Protein AF-A0A660NDX3-F1 (afdb_monomer_lite)

Foldseek 3Di:
DPFAQPVVDPPVVQCVQQVVVLVCCCVVPVLVLVVVCVVVVHDSVQKTQQDKDADPVDNQWIWAWIARNVVRWIWIWIGDRNDIDIDTDDSRVDTSCRRDVPPPDPPD

Structure (mmCIF, N/CA/C/O backbone):
data_AF-A0A660NDX3-F1
#
_entry.id   AF-A0A660NDX3-F1
#
loop_
_atom_site.group_PDB
_atom_site.id
_atom_site.type_symbol
_atom_site.label_atom_id
_atom_site.label_alt_id
_atom_site.label_comp_id
_atom_site.label_asym_id
_atom_site.label_entity_id
_atom_site.label_seq_id
_atom_site.pdbx_PDB_ins_code
_atom_site.Cartn_x
_atom_site.Cartn_y
_atom_site.Cartn_z
_atom_site.occupancy
_atom_site.B_iso_or_equiv
_atom_site.auth_seq_id
_atom_site.auth_comp_id
_atom_site.auth_asym_id
_atom_site.auth_atom_id
_atom_site.pdbx_PDB_model_num
ATOM 1 N N . MET A 1 1 ? 0.040 -23.916 6.989 1.00 58.38 1 MET A N 1
ATOM 2 C CA . MET A 1 1 ? -0.660 -23.129 8.027 1.00 58.38 1 MET A CA 1
ATOM 3 C C . MET A 1 1 ? -1.889 -22.503 7.394 1.00 58.38 1 MET A C 1
ATOM 5 O O . MET A 1 1 ? -1.832 -22.218 6.203 1.00 58.38 1 MET A O 1
ATOM 9 N N . GLN A 1 2 ? -2.987 -22.346 8.138 1.00 64.25 2 GLN A N 1
ATOM 10 C CA . GLN A 1 2 ? -4.105 -21.521 7.670 1.00 64.25 2 GLN A CA 1
ATOM 11 C C . GLN A 1 2 ? -3.673 -20.043 7.679 1.00 64.25 2 GLN A C 1
ATOM 13 O O . GLN A 1 2 ? -2.877 -19.677 8.547 1.00 64.25 2 GLN A O 1
ATOM 18 N N . PRO A 1 3 ? -4.123 -19.219 6.718 1.00 69.69 3 PRO A N 1
ATOM 19 C CA . PRO A 1 3 ? -3.826 -17.790 6.725 1.00 69.69 3 PRO A CA 1
ATOM 20 C C . PRO A 1 3 ? -4.420 -17.135 7.976 1.00 69.69 3 PRO A C 1
ATOM 22 O O . PRO A 1 3 ? -5.557 -17.431 8.339 1.00 69.69 3 PRO A O 1
ATOM 25 N N . VAL A 1 4 ? -3.656 -16.259 8.627 1.00 75.88 4 VAL A N 1
ATOM 26 C CA . VAL A 1 4 ? -4.151 -15.432 9.737 1.00 75.88 4 VAL A CA 1
ATOM 27 C C . VAL A 1 4 ? -4.948 -14.275 9.136 1.00 75.88 4 VAL A C 1
ATOM 29 O O . VAL A 1 4 ? -4.462 -13.628 8.202 1.00 75.88 4 VAL A O 1
ATOM 32 N N . ALA A 1 5 ? -6.169 -14.047 9.625 1.00 77.75 5 ALA A N 1
ATOM 33 C CA . ALA A 1 5 ? -6.980 -12.913 9.195 1.00 77.75 5 ALA A CA 1
ATOM 34 C C . ALA A 1 5 ? -6.309 -11.605 9.627 1.00 77.75 5 ALA A C 1
ATOM 36 O O . ALA A 1 5 ? -5.749 -11.527 10.720 1.00 77.75 5 ALA A O 1
ATOM 37 N N . LEU A 1 6 ? -6.368 -10.573 8.785 1.00 74.38 6 LEU A N 1
ATOM 38 C CA . LEU A 1 6 ? -5.660 -9.322 9.062 1.00 74.38 6 LEU A CA 1
ATOM 39 C C . LEU A 1 6 ? -6.159 -8.646 10.352 1.00 74.38 6 LEU A C 1
ATOM 41 O O . LEU A 1 6 ? -5.365 -8.127 11.128 1.00 74.38 6 LEU A O 1
ATOM 45 N N . ASN A 1 7 ? -7.466 -8.729 10.619 1.00 75.81 7 ASN A N 1
ATOM 46 C CA . ASN A 1 7 ? -8.094 -8.158 11.815 1.00 75.81 7 ASN A CA 1
ATOM 47 C C . ASN A 1 7 ? -7.689 -8.853 13.131 1.00 75.81 7 ASN A C 1
ATOM 49 O O . ASN A 1 7 ? -7.931 -8.297 14.201 1.00 75.81 7 ASN A O 1
ATOM 53 N N . ASP A 1 8 ? -7.093 -10.048 13.072 1.00 78.56 8 ASP A N 1
ATOM 54 C CA . ASP A 1 8 ? -6.630 -10.771 14.265 1.00 78.56 8 ASP A CA 1
ATOM 55 C C . ASP A 1 8 ? -5.220 -10.333 14.700 1.00 78.56 8 ASP A C 1
ATOM 57 O O . ASP A 1 8 ? -4.682 -10.830 15.694 1.00 78.56 8 ASP A O 1
ATOM 61 N N . ILE A 1 9 ? -4.599 -9.412 13.957 1.00 75.12 9 ILE A N 1
ATOM 62 C CA . ILE A 1 9 ? -3.229 -8.960 14.182 1.00 75.12 9 ILE A CA 1
ATOM 63 C C . ILE A 1 9 ? -3.250 -7.615 14.895 1.00 75.12 9 ILE A C 1
ATOM 65 O O . ILE A 1 9 ? -3.944 -6.700 14.455 1.00 75.12 9 ILE A O 1
ATOM 69 N N . PRO A 1 10 ? -2.480 -7.456 15.986 1.00 79.94 10 PRO A N 1
ATOM 70 C CA . PRO A 1 10 ? -2.339 -6.159 16.625 1.00 79.94 10 PRO A CA 1
ATOM 71 C C . PRO A 1 10 ? -1.783 -5.118 15.649 1.00 79.94 10 PRO A C 1
ATOM 73 O O . PRO A 1 10 ? -0.779 -5.381 14.984 1.00 79.94 10 PRO A O 1
ATOM 76 N N . ASP A 1 11 ? -2.377 -3.920 15.635 1.00 77.06 11 ASP A N 1
ATOM 77 C CA . ASP A 1 11 ? -1.953 -2.800 14.780 1.00 77.06 11 ASP A CA 1
ATOM 78 C C . ASP A 1 11 ? -0.429 -2.573 14.840 1.00 77.06 11 ASP A C 1
ATOM 80 O O . ASP A 1 11 ? 0.202 -2.374 13.812 1.00 77.06 11 ASP A O 1
ATOM 84 N N . GLU A 1 12 ? 0.193 -2.660 16.021 1.00 75.50 12 GLU A N 1
ATOM 85 C CA . GLU A 1 12 ? 1.644 -2.474 16.197 1.00 75.50 12 GLU A CA 1
ATOM 86 C C . GLU A 1 12 ? 2.481 -3.488 15.401 1.00 75.50 12 GLU A C 1
ATOM 88 O O . GLU A 1 12 ? 3.436 -3.106 14.728 1.00 75.50 12 GLU A O 1
ATOM 93 N N . VAL A 1 13 ? 2.089 -4.766 15.431 1.00 78.38 13 VAL A N 1
ATOM 94 C CA . VAL A 1 13 ? 2.783 -5.855 14.723 1.00 78.38 13 VAL A CA 1
ATOM 95 C C . VAL A 1 13 ? 2.605 -5.705 13.215 1.00 78.38 13 VAL A C 1
ATOM 97 O O . VAL A 1 13 ? 3.548 -5.896 12.447 1.00 78.38 13 VAL A O 1
ATOM 100 N N . PHE A 1 14 ? 1.399 -5.330 12.786 1.00 79.00 14 PHE A N 1
ATOM 101 C CA . PHE A 1 14 ? 1.114 -5.042 11.386 1.00 79.00 14 PHE A CA 1
ATOM 102 C C . PHE A 1 14 ? 1.964 -3.868 10.869 1.00 79.00 14 PHE A C 1
ATOM 104 O O . PHE A 1 14 ? 2.659 -3.983 9.858 1.00 79.00 14 PHE A O 1
ATOM 111 N N . LEU A 1 15 ? 1.969 -2.751 11.599 1.00 79.69 15 LEU A N 1
ATOM 112 C CA . LEU A 1 15 ? 2.710 -1.546 11.227 1.00 79.69 15 LEU A CA 1
ATOM 113 C C . LEU A 1 15 ? 4.224 -1.795 11.157 1.00 79.69 15 LEU A C 1
ATOM 115 O O . LEU A 1 15 ? 4.868 -1.361 10.199 1.00 79.69 15 LEU A O 1
ATOM 119 N N . GLU A 1 16 ? 4.793 -2.529 12.117 1.00 80.44 16 GLU A N 1
ATOM 120 C CA . GLU A 1 16 ? 6.211 -2.909 12.094 1.00 80.44 16 GLU A CA 1
ATOM 121 C C . GLU A 1 16 ? 6.548 -3.709 10.827 1.00 80.44 16 GLU A C 1
ATOM 123 O O . GLU A 1 16 ? 7.523 -3.406 10.137 1.00 80.44 16 GLU A O 1
ATOM 128 N N . GLY A 1 17 ? 5.692 -4.667 10.457 1.00 80.12 17 GLY A N 1
ATOM 129 C CA . GLY A 1 17 ? 5.918 -5.519 9.292 1.00 80.12 17 GLY A CA 1
ATOM 130 C C . GLY A 1 17 ? 5.933 -4.777 7.949 1.00 80.12 17 GLY A C 1
ATOM 131 O O . GLY A 1 17 ? 6.596 -5.235 7.021 1.00 80.12 17 GLY A O 1
ATOM 132 N N . ILE A 1 18 ? 5.235 -3.643 7.832 1.00 85.38 18 ILE A N 1
ATOM 133 C CA . ILE A 1 18 ? 5.125 -2.879 6.573 1.00 85.38 18 ILE A CA 1
ATOM 134 C C . ILE A 1 18 ? 6.032 -1.642 6.521 1.00 85.38 18 ILE A C 1
ATOM 136 O O . ILE A 1 18 ? 6.086 -0.958 5.497 1.00 85.38 18 ILE A O 1
ATOM 140 N N . THR A 1 19 ? 6.739 -1.335 7.614 1.00 86.81 19 THR A N 1
ATOM 141 C CA . THR A 1 19 ? 7.510 -0.088 7.763 1.00 86.81 19 THR A CA 1
ATOM 142 C C . THR A 1 19 ? 8.538 0.076 6.644 1.00 86.81 19 THR A C 1
ATOM 144 O O . THR A 1 19 ? 8.549 1.101 5.968 1.00 86.81 19 THR A O 1
ATOM 147 N N . GLN A 1 20 ? 9.346 -0.955 6.378 1.00 88.62 20 GLN A N 1
ATOM 148 C CA . GLN A 1 20 ? 10.396 -0.878 5.361 1.00 88.62 20 GLN A CA 1
ATOM 149 C C . GLN A 1 20 ? 9.828 -0.611 3.958 1.00 88.62 20 GLN A C 1
ATOM 151 O O . GLN A 1 20 ? 10.343 0.241 3.236 1.00 88.62 20 GLN A O 1
ATOM 156 N N . LEU A 1 21 ? 8.764 -1.318 3.566 1.00 89.19 21 LEU A N 1
ATOM 157 C CA . LEU A 1 21 ? 8.139 -1.123 2.256 1.00 89.19 21 LEU A CA 1
ATOM 158 C C . LEU A 1 21 ? 7.510 0.271 2.149 1.00 89.19 21 LEU A C 1
ATOM 160 O O . LEU A 1 21 ? 7.694 0.952 1.143 1.00 89.19 21 LEU A O 1
ATOM 164 N N . THR A 1 22 ? 6.833 0.718 3.207 1.00 90.44 22 THR A N 1
ATOM 165 C CA . THR A 1 22 ? 6.240 2.059 3.286 1.00 90.44 22 THR A CA 1
ATOM 166 C C . THR A 1 22 ? 7.287 3.165 3.133 1.00 90.44 22 THR A C 1
ATOM 168 O O . THR A 1 22 ? 7.011 4.178 2.497 1.00 90.44 22 THR A O 1
ATOM 171 N N . GLU A 1 23 ? 8.491 2.983 3.675 1.00 91.56 23 GLU A N 1
ATOM 172 C CA . GLU A 1 23 ? 9.581 3.955 3.548 1.00 91.56 23 GLU A CA 1
ATOM 173 C C . GLU A 1 23 ? 10.244 3.937 2.162 1.00 91.56 23 GLU A C 1
ATOM 175 O O . GLU A 1 23 ? 10.608 4.992 1.638 1.00 91.56 23 GLU A O 1
ATOM 180 N N . LEU A 1 24 ? 10.403 2.756 1.554 1.00 91.38 24 LEU A N 1
ATOM 181 C CA . LEU A 1 24 ? 11.109 2.597 0.278 1.00 91.38 24 LEU A CA 1
ATOM 182 C C . LEU A 1 24 ? 10.235 2.909 -0.940 1.00 91.38 24 LEU A C 1
ATOM 184 O O . LEU A 1 24 ? 10.726 3.475 -1.918 1.00 91.38 24 LEU A O 1
ATOM 188 N N . PHE A 1 25 ? 8.942 2.589 -0.892 1.00 91.62 25 PHE A N 1
ATOM 189 C CA . PHE A 1 25 ? 8.047 2.747 -2.038 1.00 91.62 25 PHE A CA 1
ATOM 190 C C . PHE A 1 25 ? 7.969 4.195 -2.563 1.00 91.62 25 PHE A C 1
ATOM 192 O O . PHE A 1 25 ? 8.130 4.384 -3.767 1.00 91.62 25 PHE A O 1
ATOM 199 N N . PRO A 1 26 ? 7.830 5.248 -1.730 1.00 93.12 26 PRO A N 1
ATOM 200 C CA . PRO A 1 26 ? 7.844 6.635 -2.207 1.00 93.12 26 PRO A CA 1
ATOM 201 C C . PRO A 1 26 ? 9.176 7.066 -2.833 1.00 93.12 26 PRO A C 1
ATOM 203 O O . PRO A 1 26 ? 9.207 8.029 -3.597 1.00 93.12 26 PRO A O 1
ATOM 206 N N . VAL A 1 27 ? 10.279 6.390 -2.493 1.00 92.94 27 VAL A N 1
ATOM 207 C CA . VAL A 1 27 ? 11.613 6.669 -3.044 1.00 92.94 27 VAL A CA 1
ATOM 208 C C . VAL A 1 27 ? 11.767 6.032 -4.422 1.00 92.94 27 VAL A C 1
ATOM 210 O O . VAL A 1 27 ? 12.286 6.675 -5.332 1.00 92.94 27 VAL A O 1
ATOM 213 N N . TRP A 1 28 ? 11.315 4.788 -4.583 1.00 89.56 28 TRP A N 1
ATOM 214 C CA . TRP A 1 28 ? 11.404 4.054 -5.849 1.00 89.56 28 TRP A CA 1
ATOM 215 C C . TRP A 1 28 ? 10.313 4.456 -6.847 1.00 89.56 28 TRP A C 1
ATOM 217 O O . TRP A 1 28 ? 10.584 4.566 -8.039 1.00 89.56 28 TRP A O 1
ATOM 227 N N . PHE A 1 29 ? 9.113 4.768 -6.355 1.00 90.62 29 PHE A N 1
ATOM 228 C CA . PHE A 1 29 ? 7.923 5.067 -7.154 1.00 90.62 29 PHE A CA 1
ATOM 229 C C . PHE A 1 29 ? 7.265 6.397 -6.731 1.00 90.62 29 PHE A C 1
ATOM 231 O O . PHE A 1 29 ? 6.086 6.435 -6.358 1.00 90.62 29 PHE A O 1
ATOM 238 N N . PRO A 1 30 ? 7.991 7.533 -6.784 1.00 92.94 30 PRO A N 1
ATOM 239 C CA . PRO A 1 30 ? 7.511 8.809 -6.246 1.00 92.94 30 PRO A CA 1
ATOM 240 C C . PRO A 1 30 ? 6.235 9.314 -6.930 1.00 92.94 30 PRO A C 1
ATOM 242 O O . PRO A 1 30 ? 5.357 9.884 -6.278 1.00 92.94 30 PRO A O 1
ATOM 245 N N . GLN A 1 31 ? 6.108 9.101 -8.242 1.00 91.69 31 GLN A N 1
ATOM 246 C CA . GLN A 1 31 ? 4.942 9.547 -9.003 1.00 91.69 31 GLN A CA 1
ATOM 247 C C . GLN A 1 31 ? 3.694 8.722 -8.664 1.00 91.69 31 GLN A C 1
ATOM 249 O O . GLN A 1 31 ? 2.614 9.279 -8.476 1.00 91.69 31 GLN A O 1
ATOM 254 N N . SER A 1 32 ? 3.847 7.409 -8.531 1.00 91.81 32 SER A N 1
ATOM 255 C CA . SER A 1 32 ? 2.778 6.469 -8.184 1.00 91.81 32 SER A CA 1
ATOM 256 C C . SER A 1 32 ? 2.279 6.724 -6.772 1.00 91.81 32 SER A C 1
ATOM 258 O O . SER A 1 32 ? 1.077 6.846 -6.539 1.00 91.81 32 SER A O 1
ATOM 260 N N . PHE A 1 33 ? 3.209 6.923 -5.837 1.00 94.25 33 PHE A N 1
ATOM 261 C CA . PHE A 1 33 ? 2.868 7.270 -4.466 1.00 94.25 33 PHE A CA 1
ATOM 262 C C . PHE A 1 33 ? 2.135 8.613 -4.371 1.00 94.25 33 PHE A C 1
ATOM 264 O O . PHE A 1 33 ? 1.160 8.738 -3.628 1.00 94.25 33 PHE A O 1
ATOM 271 N N . LYS A 1 34 ? 2.535 9.608 -5.173 1.00 94.81 34 LYS A N 1
ATOM 272 C CA . LYS A 1 34 ? 1.810 10.879 -5.272 1.00 94.81 34 LYS A CA 1
ATOM 273 C C . LYS A 1 34 ? 0.373 10.680 -5.766 1.00 94.81 34 LYS A C 1
ATOM 275 O O . LYS A 1 34 ? -0.547 11.190 -5.132 1.00 94.81 34 LYS A O 1
ATOM 280 N N . ILE A 1 35 ? 0.172 9.915 -6.844 1.00 93.81 35 ILE A N 1
ATOM 281 C CA . ILE A 1 35 ? -1.167 9.607 -7.380 1.00 93.81 35 ILE A CA 1
ATOM 282 C C . ILE A 1 35 ? -2.027 8.903 -6.324 1.00 93.81 35 ILE A C 1
ATOM 284 O O . ILE A 1 35 ? -3.206 9.226 -6.175 1.00 93.81 35 ILE A O 1
ATOM 288 N N . LEU A 1 36 ? -1.442 7.970 -5.572 1.00 93.62 36 LEU A N 1
ATOM 289 C CA . LEU A 1 36 ? -2.121 7.268 -4.487 1.00 93.62 36 LEU A CA 1
ATOM 290 C C . LEU A 1 36 ? -2.583 8.246 -3.396 1.00 93.62 36 LEU A C 1
ATOM 292 O O . LEU A 1 36 ? -3.764 8.263 -3.056 1.00 93.62 36 LEU A O 1
ATOM 296 N N . CYS A 1 37 ? -1.694 9.112 -2.901 1.00 95.69 37 CYS A N 1
ATOM 297 C CA . CYS A 1 37 ? -2.031 10.121 -1.889 1.00 95.69 37 CYS A CA 1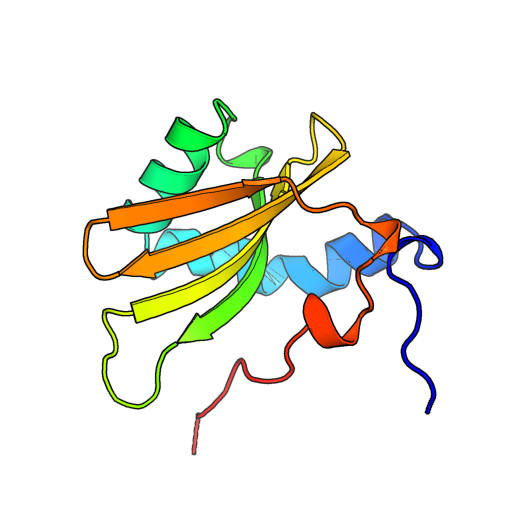
ATOM 298 C C . CYS A 1 37 ? -3.147 11.067 -2.363 1.00 95.69 37 CYS A C 1
ATOM 300 O O . CYS A 1 37 ? -4.106 11.322 -1.630 1.00 95.69 37 CYS A O 1
ATOM 302 N N . GLU A 1 38 ? -3.055 11.548 -3.608 1.00 95.31 38 GLU A N 1
ATOM 303 C CA . GLU A 1 38 ? -4.061 12.419 -4.224 1.00 95.31 38 GLU A CA 1
ATOM 304 C C . GLU A 1 38 ? -5.417 11.712 -4.356 1.00 95.31 38 GLU A C 1
ATOM 306 O O . GLU A 1 38 ? -6.447 12.273 -3.977 1.00 95.31 38 GLU A O 1
ATOM 311 N N . SER A 1 39 ? -5.420 10.459 -4.818 1.00 93.44 39 SER A N 1
ATOM 312 C CA . SER A 1 39 ? -6.639 9.657 -4.997 1.00 93.44 39 SER A CA 1
ATOM 313 C C . SER A 1 39 ? -7.329 9.351 -3.671 1.00 93.44 39 SER A C 1
ATOM 315 O O . SER A 1 39 ? -8.556 9.355 -3.583 1.00 93.44 39 SER A O 1
ATOM 317 N N . LEU A 1 40 ? -6.544 9.124 -2.617 1.00 93.69 40 LEU A N 1
ATOM 318 C CA . LEU A 1 40 ? -7.058 8.895 -1.271 1.00 93.69 40 LEU A CA 1
ATOM 319 C C . LEU A 1 40 ? -7.402 10.205 -0.546 1.00 93.69 40 LEU A C 1
ATOM 321 O O . LEU A 1 40 ? -8.054 10.169 0.502 1.00 93.69 40 LEU A O 1
ATOM 325 N N . ASN A 1 41 ? -7.019 11.370 -1.078 1.00 95.12 41 ASN A N 1
ATOM 326 C CA . ASN A 1 41 ? -7.103 12.655 -0.383 1.00 95.12 41 ASN A CA 1
ATOM 327 C C . ASN A 1 41 ? -6.514 12.548 1.042 1.00 95.12 41 ASN A C 1
ATOM 329 O O . ASN A 1 41 ? -7.195 12.807 2.049 1.00 95.12 41 ASN A O 1
ATOM 333 N N . ALA A 1 42 ? -5.284 12.042 1.112 1.00 93.56 42 ALA A N 1
ATOM 334 C CA . ALA A 1 42 ? -4.542 11.771 2.336 1.00 93.56 42 ALA A CA 1
ATOM 335 C C . ALA A 1 42 ? -3.128 12.357 2.244 1.00 93.56 42 ALA A C 1
ATOM 337 O O . ALA A 1 42 ? -2.547 12.436 1.161 1.00 93.56 42 ALA A O 1
ATOM 338 N N . ASP A 1 43 ? -2.583 12.759 3.390 1.00 94.50 43 ASP A N 1
ATOM 339 C CA . ASP A 1 43 ? -1.187 13.170 3.483 1.00 94.50 43 ASP A CA 1
ATOM 340 C C . ASP A 1 43 ? -0.275 11.944 3.350 1.00 94.50 43 ASP A C 1
ATOM 342 O O . ASP A 1 43 ? -0.635 10.839 3.759 1.00 94.50 43 ASP A O 1
ATOM 346 N N . SER A 1 44 ? 0.936 12.137 2.825 1.00 92.44 44 SER A N 1
ATOM 347 C CA . SER A 1 44 ? 1.893 11.043 2.607 1.00 92.44 44 SER A CA 1
ATOM 348 C C . SER A 1 44 ? 2.208 10.244 3.873 1.00 92.44 44 SER A C 1
ATOM 350 O O . SER A 1 44 ? 2.372 9.033 3.805 1.00 92.44 44 SER A O 1
ATOM 352 N N . GLY A 1 45 ? 2.252 10.900 5.036 1.00 92.75 45 GLY A N 1
ATOM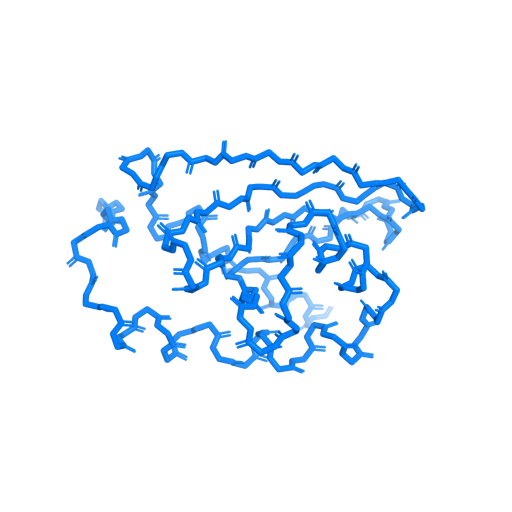 353 C CA . GLY A 1 45 ? 2.489 10.237 6.324 1.00 92.75 45 GLY A CA 1
ATOM 354 C C . GLY A 1 45 ? 1.330 9.362 6.816 1.00 92.75 45 GLY A C 1
ATOM 355 O O . GLY A 1 45 ? 1.504 8.617 7.782 1.00 92.75 45 GLY A O 1
ATOM 356 N N . ASP A 1 46 ? 0.159 9.450 6.179 1.00 94.12 46 ASP A N 1
ATOM 357 C CA . ASP A 1 46 ? -1.021 8.659 6.522 1.00 94.12 46 ASP A CA 1
ATOM 358 C C . ASP A 1 46 ? -1.254 7.464 5.584 1.00 94.12 46 ASP A C 1
ATOM 360 O O . ASP A 1 46 ? -2.102 6.622 5.891 1.00 94.12 46 ASP A O 1
ATOM 364 N N . VAL A 1 47 ? -0.512 7.366 4.476 1.00 94.62 47 VAL A N 1
ATOM 365 C CA . VAL A 1 47 ? -0.620 6.277 3.495 1.00 94.62 47 VAL A CA 1
ATOM 366 C C . VAL A 1 47 ? 0.530 5.299 3.695 1.00 94.62 47 VAL A C 1
ATOM 368 O O . VAL A 1 47 ? 1.686 5.626 3.439 1.00 94.62 47 VAL A O 1
ATOM 371 N N . LEU A 1 48 ? 0.209 4.087 4.140 1.00 92.31 48 LEU A N 1
ATOM 372 C CA . LEU A 1 48 ? 1.184 3.024 4.375 1.00 92.31 48 LEU A CA 1
ATOM 373 C C . LEU A 1 48 ? 1.087 1.981 3.265 1.00 92.31 48 LEU A C 1
ATOM 375 O O . LEU A 1 48 ? -0.015 1.553 2.921 1.00 92.31 48 LEU A O 1
ATOM 379 N N . ILE A 1 49 ? 2.220 1.564 2.708 1.00 92.50 49 ILE A N 1
ATOM 380 C CA . ILE A 1 49 ? 2.262 0.550 1.651 1.00 92.50 49 ILE A CA 1
ATOM 381 C C . ILE A 1 49 ? 2.429 -0.806 2.308 1.00 92.50 49 ILE A C 1
ATOM 383 O O . ILE A 1 49 ? 3.418 -1.060 2.991 1.00 92.50 49 ILE A O 1
ATOM 387 N N . THR A 1 50 ? 1.422 -1.648 2.122 1.00 87.56 50 THR A N 1
ATOM 388 C CA . THR A 1 50 ? 1.322 -2.939 2.803 1.00 87.56 50 THR A CA 1
ATOM 389 C C . THR A 1 50 ? 1.834 -4.055 1.910 1.00 87.56 50 THR A C 1
ATOM 391 O O . THR A 1 50 ? 2.606 -4.885 2.374 1.00 87.56 50 THR A O 1
ATOM 394 N N . ASP A 1 51 ? 1.520 -3.980 0.615 1.00 87.06 51 ASP A N 1
ATOM 395 C CA . ASP A 1 51 ? 1.997 -4.918 -0.391 1.00 87.06 51 ASP A CA 1
ATOM 396 C C . ASP A 1 51 ? 2.368 -4.199 -1.689 1.00 87.06 51 ASP A C 1
ATOM 398 O O . ASP A 1 51 ? 1.847 -3.112 -1.971 1.00 87.06 51 ASP A O 1
ATOM 402 N N . PHE A 1 52 ? 3.250 -4.827 -2.464 1.00 86.75 52 PHE A N 1
ATOM 403 C CA . PHE A 1 52 ? 3.685 -4.387 -3.786 1.00 86.75 52 PHE A CA 1
ATOM 404 C C . PHE A 1 52 ? 4.153 -5.590 -4.612 1.00 86.75 52 PHE A C 1
ATOM 406 O O . PHE A 1 52 ? 5.078 -6.305 -4.218 1.00 86.75 52 PHE A O 1
ATOM 413 N N . VAL A 1 53 ? 3.541 -5.778 -5.778 1.00 86.88 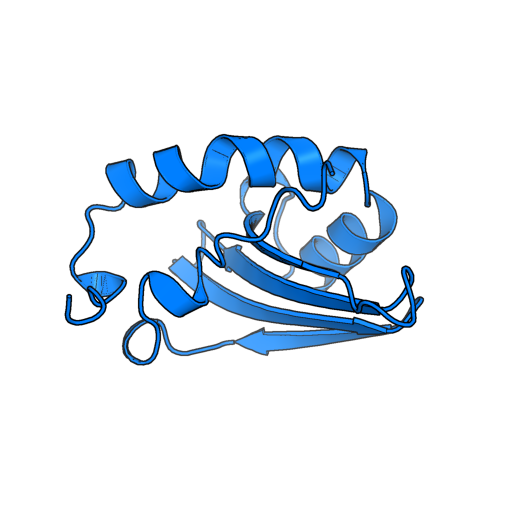53 VAL A N 1
ATOM 414 C CA . VAL A 1 53 ? 3.866 -6.832 -6.736 1.00 86.88 53 VAL A CA 1
ATOM 415 C C . VAL A 1 53 ? 3.984 -6.217 -8.125 1.00 86.88 53 VAL A C 1
ATOM 417 O O . VAL A 1 53 ? 3.018 -5.678 -8.655 1.00 86.88 53 VAL A O 1
ATOM 420 N N . GLU A 1 54 ? 5.171 -6.325 -8.709 1.00 86.81 54 GLU A N 1
ATOM 421 C CA . GLU A 1 54 ? 5.456 -5.946 -10.095 1.00 86.81 54 GLU A CA 1
ATOM 422 C C . GLU A 1 54 ? 5.083 -7.085 -11.056 1.00 86.81 54 GLU A C 1
ATOM 424 O O . GLU A 1 54 ? 5.304 -8.266 -10.745 1.00 86.81 54 GLU A O 1
ATOM 429 N N . ASP A 1 55 ? 4.503 -6.752 -12.212 1.00 86.88 55 ASP A N 1
ATOM 430 C CA . ASP A 1 55 ? 4.223 -7.731 -13.261 1.00 86.88 55 ASP A CA 1
ATOM 431 C C . ASP A 1 55 ? 5.533 -8.223 -13.891 1.00 86.88 55 ASP A C 1
ATOM 433 O O . ASP A 1 55 ? 6.419 -7.455 -14.248 1.00 86.88 55 ASP A O 1
ATOM 437 N N . GLN A 1 56 ? 5.660 -9.539 -14.067 1.00 84.06 56 GLN A N 1
ATOM 438 C CA . GLN A 1 56 ? 6.895 -10.147 -14.579 1.00 84.06 56 GLN A CA 1
ATOM 439 C C . GLN A 1 56 ? 7.160 -9.868 -16.065 1.00 84.06 56 GLN A C 1
ATOM 441 O O . GLN A 1 56 ? 8.250 -10.163 -16.557 1.00 84.06 56 GLN A O 1
ATOM 446 N N . ASN A 1 57 ? 6.155 -9.393 -16.797 1.00 86.81 57 ASN A N 1
ATOM 447 C CA . ASN A 1 57 ? 6.232 -9.127 -18.228 1.00 86.81 57 ASN A CA 1
ATOM 448 C C . ASN A 1 57 ? 6.296 -7.626 -18.536 1.00 86.81 57 ASN A C 1
ATOM 450 O O . ASN A 1 57 ? 6.633 -7.282 -19.670 1.00 86.81 57 ASN A O 1
ATOM 454 N N . ASP A 1 58 ? 5.967 -6.764 -17.569 1.00 84.50 58 ASP A N 1
ATOM 455 C CA . ASP A 1 58 ? 5.946 -5.310 -17.724 1.00 84.50 58 ASP A CA 1
ATOM 456 C C . ASP A 1 58 ? 6.222 -4.600 -16.386 1.00 84.50 58 ASP A C 1
ATOM 458 O O . ASP A 1 58 ? 5.353 -4.508 -15.520 1.00 84.50 58 ASP A O 1
ATOM 462 N N . GLU A 1 59 ? 7.435 -4.060 -16.239 1.00 82.31 59 GLU A N 1
ATOM 463 C CA . GLU A 1 59 ? 7.893 -3.353 -15.031 1.00 82.31 59 GLU A CA 1
ATOM 464 C C . GLU A 1 59 ? 7.106 -2.047 -14.770 1.00 82.31 59 GLU A C 1
ATOM 466 O O . GLU A 1 59 ? 7.185 -1.468 -13.685 1.00 82.31 59 GLU A O 1
ATOM 471 N N . GLU A 1 60 ? 6.320 -1.563 -15.743 1.00 85.81 60 GLU A N 1
ATOM 472 C CA . GLU A 1 60 ? 5.432 -0.407 -15.571 1.00 85.81 60 GLU A CA 1
ATOM 473 C C . GLU A 1 60 ? 4.034 -0.784 -15.042 1.00 85.81 60 GLU A C 1
ATOM 475 O O . GLU A 1 60 ? 3.198 0.104 -14.825 1.00 85.81 60 GLU A O 1
ATOM 480 N N . ILE A 1 61 ? 3.775 -2.074 -14.794 1.00 87.62 61 ILE A N 1
ATOM 481 C CA . ILE A 1 61 ? 2.527 -2.581 -14.218 1.00 87.62 61 ILE A CA 1
ATOM 482 C C . ILE A 1 61 ? 2.800 -3.176 -12.837 1.00 87.62 61 ILE A C 1
ATOM 484 O O . ILE A 1 61 ? 3.612 -4.083 -12.675 1.00 87.62 61 ILE A O 1
ATOM 488 N N . TYR A 1 62 ? 2.096 -2.682 -11.821 1.00 89.19 62 TYR A N 1
ATOM 489 C CA . TYR A 1 62 ? 2.216 -3.198 -10.458 1.00 89.19 62 TYR A CA 1
ATOM 490 C C . TYR A 1 62 ? 0.934 -3.012 -9.663 1.00 89.19 62 TYR A C 1
ATOM 492 O O . TYR A 1 62 ? 0.204 -2.028 -9.806 1.00 89.19 62 TYR A O 1
ATOM 500 N N . GLU A 1 63 ? 0.681 -3.959 -8.773 1.00 91.44 63 GLU A N 1
ATOM 501 C CA . GLU A 1 63 ? -0.481 -3.976 -7.897 1.00 91.44 63 GLU A CA 1
ATOM 502 C C . GLU A 1 63 ? -0.085 -4.198 -6.444 1.00 91.44 63 GLU A C 1
ATOM 504 O O . GLU A 1 63 ? 1.033 -4.598 -6.120 1.00 91.44 63 GLU A O 1
ATOM 509 N N . GLY A 1 64 ? -1.008 -3.904 -5.543 1.00 90.88 64 GLY A N 1
ATOM 510 C CA . GLY A 1 64 ? -0.789 -4.124 -4.129 1.00 90.88 64 GLY A CA 1
ATOM 511 C C . GLY A 1 64 ? -1.854 -3.461 -3.285 1.00 90.88 64 GLY A C 1
ATOM 512 O O . GLY A 1 64 ? -2.948 -3.125 -3.748 1.00 90.88 64 GLY A O 1
ATOM 513 N N . PHE A 1 65 ? -1.509 -3.260 -2.020 1.00 91.88 65 PHE A N 1
ATOM 514 C CA . PHE A 1 65 ? -2.430 -2.741 -1.025 1.00 91.88 65 PHE A CA 1
ATOM 515 C C . PHE A 1 65 ? -1.823 -1.570 -0.265 1.00 91.88 65 PHE A C 1
ATOM 517 O O . PHE A 1 65 ? -0.656 -1.601 0.141 1.00 91.88 65 PHE A O 1
ATOM 524 N N . ALA A 1 66 ? -2.642 -0.552 -0.026 1.00 92.94 66 ALA A N 1
ATOM 525 C CA . ALA A 1 66 ? -2.295 0.611 0.770 1.00 92.94 66 ALA A CA 1
ATOM 526 C C . ALA A 1 66 ? -3.300 0.818 1.903 1.00 92.94 66 ALA A C 1
ATOM 528 O O . ALA A 1 66 ? -4.514 0.723 1.713 1.00 92.94 66 ALA A O 1
ATOM 529 N N . TYR A 1 67 ? -2.785 1.156 3.078 1.00 90.81 67 TYR A N 1
ATOM 530 C CA . TYR A 1 67 ? -3.573 1.426 4.267 1.00 90.81 67 TYR A CA 1
ATOM 531 C C . TYR A 1 67 ? -3.585 2.926 4.574 1.00 90.81 67 TYR A C 1
ATOM 533 O O . TYR A 1 67 ? -2.544 3.531 4.823 1.00 90.81 67 TYR A O 1
ATOM 541 N N . ASP A 1 68 ? -4.777 3.525 4.578 1.00 91.44 68 ASP A N 1
ATOM 542 C CA . ASP A 1 68 ? -5.018 4.882 5.080 1.00 91.44 68 ASP A CA 1
ATOM 543 C C . ASP A 1 68 ? -5.185 4.796 6.598 1.00 91.44 68 ASP A C 1
ATOM 545 O O . ASP A 1 68 ? -6.256 4.440 7.105 1.00 91.44 68 ASP A O 1
ATOM 549 N N . ARG A 1 69 ? -4.128 5.134 7.340 1.00 86.88 69 ARG A N 1
ATOM 550 C CA . ARG A 1 69 ? -4.123 5.022 8.805 1.00 86.88 69 ARG A CA 1
ATOM 551 C C . ARG A 1 69 ? -5.093 5.994 9.475 1.00 86.88 69 ARG A C 1
ATOM 553 O O . ARG A 1 69 ? -5.598 5.712 10.561 1.00 86.88 69 ARG A O 1
ATOM 560 N N . ARG A 1 70 ? -5.363 7.139 8.838 1.00 89.75 70 ARG A N 1
ATOM 561 C CA . ARG A 1 70 ? -6.257 8.176 9.367 1.00 89.75 70 ARG A CA 1
ATOM 562 C C . ARG A 1 70 ? -7.698 7.687 9.348 1.00 89.75 70 ARG A C 1
ATOM 564 O O . ARG A 1 70 ? -8.431 7.903 10.309 1.00 89.75 70 ARG A O 1
ATOM 571 N N . ARG A 1 71 ? -8.109 7.037 8.256 1.00 89.00 71 ARG A N 1
ATOM 572 C CA . ARG A 1 71 ? -9.468 6.489 8.104 1.00 89.00 71 ARG A CA 1
ATOM 573 C C . ARG A 1 71 ? -9.598 5.034 8.543 1.00 89.00 71 ARG A C 1
ATOM 575 O O . ARG A 1 71 ? -10.724 4.559 8.649 1.00 89.00 71 ARG A O 1
ATOM 582 N N . LYS A 1 72 ? -8.476 4.359 8.801 1.00 85.75 72 LYS A N 1
ATOM 583 C CA . LYS A 1 72 ? -8.389 2.921 9.079 1.00 85.75 72 LYS A CA 1
ATOM 584 C C . LYS A 1 72 ? -9.028 2.081 7.973 1.00 85.75 72 LYS A C 1
ATOM 586 O O . LYS A 1 72 ? -9.870 1.226 8.232 1.00 85.75 72 LYS A O 1
ATOM 591 N N . LYS A 1 73 ? -8.667 2.385 6.725 1.00 89.62 73 LYS A N 1
ATOM 592 C CA . LYS A 1 73 ? -9.215 1.739 5.524 1.00 89.62 73 LYS A CA 1
ATOM 593 C C . LYS A 1 73 ? -8.107 1.163 4.665 1.00 89.62 73 LYS A C 1
ATOM 595 O O . LYS A 1 73 ? -7.051 1.777 4.535 1.00 89.62 73 LYS A O 1
ATOM 600 N N . MET A 1 74 ? -8.385 0.016 4.060 1.00 90.75 74 MET A N 1
ATOM 601 C CA . MET A 1 74 ? -7.497 -0.627 3.104 1.00 90.75 74 MET A CA 1
ATOM 602 C C . MET A 1 74 ? -7.974 -0.357 1.681 1.00 90.75 74 MET A C 1
ATOM 604 O O . MET A 1 74 ? -9.176 -0.327 1.415 1.00 90.75 74 MET A O 1
ATOM 608 N N . TYR A 1 75 ? -7.026 -0.184 0.769 1.00 93.69 75 TYR A N 1
ATOM 609 C CA . TYR A 1 75 ? -7.282 0.023 -0.646 1.00 93.69 75 TYR A CA 1
ATOM 610 C C . TYR A 1 75 ? -6.407 -0.910 -1.463 1.00 93.69 75 TYR A C 1
ATOM 612 O O . TYR A 1 75 ? -5.199 -0.965 -1.240 1.00 93.69 75 TYR A O 1
ATOM 620 N N . ALA A 1 76 ? -7.008 -1.605 -2.422 1.00 93.62 76 ALA A N 1
ATOM 621 C CA . ALA A 1 76 ? -6.256 -2.243 -3.488 1.00 93.62 76 ALA A CA 1
ATOM 622 C C . ALA A 1 76 ? -5.927 -1.185 -4.542 1.00 93.62 76 ALA A C 1
ATOM 624 O O . ALA A 1 76 ? -6.787 -0.367 -4.900 1.00 93.62 76 ALA A O 1
ATOM 625 N N . TYR A 1 77 ? -4.695 -1.205 -5.035 1.00 93.50 77 TYR A N 1
ATOM 626 C CA . TYR A 1 77 ? -4.271 -0.384 -6.155 1.00 93.50 77 TYR A CA 1
ATOM 627 C C . TYR A 1 77 ? -3.733 -1.264 -7.281 1.00 93.50 77 TYR A C 1
ATOM 629 O O . TYR A 1 77 ? -3.083 -2.276 -7.039 1.00 93.50 77 TYR A O 1
ATOM 637 N N . LEU A 1 78 ? -3.985 -0.833 -8.511 1.00 94.06 78 LEU A N 1
ATOM 638 C CA . LEU A 1 78 ? -3.321 -1.302 -9.718 1.00 94.06 78 LEU A CA 1
ATOM 639 C C . LEU A 1 78 ? -2.823 -0.071 -10.462 1.00 94.06 78 LEU A C 1
ATOM 641 O O . LEU A 1 78 ? -3.619 0.795 -10.844 1.00 94.06 78 LEU A O 1
ATOM 645 N N . PHE A 1 79 ? -1.518 -0.002 -10.662 1.00 92.00 79 PHE A N 1
ATOM 646 C CA . PHE A 1 79 ? -0.897 0.919 -11.588 1.00 92.00 79 PHE A CA 1
ATOM 647 C C . PHE A 1 79 ? -0.644 0.189 -12.898 1.00 92.00 79 PHE A C 1
ATOM 649 O O . PHE A 1 79 ? -0.039 -0.875 -12.929 1.00 92.00 79 PHE A O 1
ATOM 656 N N . ASP A 1 80 ? -1.145 0.783 -13.969 1.00 90.62 80 ASP A N 1
ATOM 657 C CA . ASP A 1 80 ? -0.883 0.391 -15.344 1.00 90.62 80 ASP A CA 1
ATOM 658 C C . ASP A 1 80 ? -0.300 1.629 -16.026 1.00 90.62 80 ASP A C 1
ATOM 660 O O . ASP A 1 80 ? -1.025 2.570 -16.392 1.00 90.62 80 ASP A O 1
ATOM 664 N N . HIS A 1 81 ? 1.031 1.679 -16.079 1.00 86.38 81 HIS A N 1
ATOM 665 C CA . HIS A 1 81 ? 1.788 2.845 -16.512 1.00 86.38 81 HIS A CA 1
ATOM 666 C C . HIS A 1 81 ? 1.402 4.095 -15.685 1.00 86.38 81 HIS A C 1
ATOM 668 O O . HIS A 1 81 ? 1.565 4.153 -14.467 1.00 86.38 81 HIS A O 1
ATOM 674 N N . ASN A 1 82 ? 0.832 5.119 -16.332 1.00 77.94 82 ASN A N 1
ATOM 675 C CA . ASN A 1 82 ? 0.401 6.372 -15.698 1.00 77.94 82 ASN A CA 1
ATOM 676 C C . ASN A 1 82 ? -1.064 6.363 -15.226 1.00 77.94 82 ASN A C 1
ATOM 678 O O . ASN A 1 82 ? -1.618 7.420 -14.906 1.00 77.94 82 ASN A O 1
ATOM 682 N N . ARG A 1 83 ? -1.734 5.208 -15.239 1.00 87.31 83 ARG A N 1
ATOM 683 C CA . ARG A 1 83 ? -3.129 5.074 -14.809 1.00 87.31 83 ARG A CA 1
ATOM 684 C C . ARG A 1 83 ? -3.183 4.294 -13.510 1.00 87.31 83 ARG A C 1
ATOM 686 O O . ARG A 1 83 ? -2.599 3.226 -13.409 1.00 87.31 83 ARG A O 1
ATOM 693 N N . ALA A 1 84 ? -3.929 4.818 -12.546 1.00 91.19 84 ALA A N 1
ATOM 694 C CA . ALA A 1 84 ? -4.172 4.148 -11.280 1.00 91.19 84 ALA A CA 1
ATOM 695 C C . ALA A 1 84 ? -5.643 3.751 -11.174 1.00 91.19 84 ALA A C 1
ATOM 697 O O . ALA A 1 84 ? -6.539 4.568 -11.398 1.00 91.19 84 ALA A O 1
ATOM 698 N N . GLN A 1 85 ? -5.884 2.501 -10.803 1.00 95.00 85 GLN A N 1
ATOM 699 C CA . GLN A 1 85 ? -7.177 2.022 -10.343 1.00 95.00 85 GLN A CA 1
ATOM 700 C C . GLN A 1 85 ? -7.053 1.765 -8.850 1.00 95.00 85 GLN A C 1
ATOM 702 O O . GLN A 1 85 ? -6.250 0.938 -8.436 1.00 95.00 85 GLN A O 1
ATOM 707 N N . ILE A 1 86 ? -7.817 2.496 -8.043 1.00 94.94 86 ILE A N 1
ATOM 708 C CA . ILE A 1 86 ? -7.748 2.418 -6.582 1.00 94.94 86 ILE A CA 1
ATOM 709 C C . ILE A 1 86 ? -9.164 2.232 -6.062 1.00 94.94 86 ILE A C 1
ATOM 711 O O . ILE A 1 86 ? -10.063 2.999 -6.413 1.00 94.94 86 ILE A O 1
ATOM 715 N N . HIS A 1 87 ? -9.372 1.213 -5.236 1.00 94.62 87 HIS A N 1
ATOM 716 C CA . HIS A 1 87 ? -10.675 0.938 -4.646 1.00 94.62 87 HIS A CA 1
ATOM 717 C C . HIS A 1 87 ? -10.540 0.436 -3.214 1.00 94.62 87 HIS A C 1
ATOM 719 O O . HIS A 1 87 ? -9.595 -0.268 -2.866 1.00 94.62 87 HIS A O 1
ATOM 725 N N . GLU A 1 88 ? -11.491 0.835 -2.374 1.00 94.25 88 GLU A N 1
ATOM 726 C CA . GLU A 1 88 ? -11.567 0.387 -0.986 1.00 94.25 88 GLU A CA 1
ATOM 727 C C . GLU A 1 88 ? -11.873 -1.111 -0.939 1.00 94.25 88 GLU A C 1
ATOM 729 O O . GLU A 1 88 ? -12.748 -1.599 -1.659 1.00 94.25 88 GLU A O 1
ATOM 734 N N . VAL A 1 89 ? -11.168 -1.826 -0.068 1.00 90.31 89 VAL A N 1
ATOM 735 C CA . VAL A 1 89 ? -11.378 -3.250 0.193 1.00 90.31 89 VAL A CA 1
ATOM 736 C C . VAL A 1 89 ? -11.678 -3.463 1.670 1.00 90.31 89 VAL A C 1
ATOM 738 O O . VAL A 1 89 ? -11.121 -2.802 2.549 1.00 90.31 89 VAL A O 1
ATOM 741 N N . ALA A 1 90 ? -12.591 -4.387 1.949 1.00 85.75 90 ALA A N 1
ATOM 742 C CA . ALA A 1 90 ? -12.978 -4.707 3.312 1.00 85.75 90 ALA A CA 1
ATOM 743 C C . ALA A 1 90 ? -11.876 -5.555 3.974 1.00 85.75 90 ALA A C 1
ATOM 745 O O . ALA A 1 90 ? -11.508 -6.617 3.469 1.00 85.75 90 ALA A O 1
ATOM 746 N N . THR A 1 91 ? -11.311 -5.081 5.088 1.00 76.19 91 THR A N 1
ATOM 747 C CA . THR A 1 91 ? -10.163 -5.732 5.752 1.00 76.19 91 THR A CA 1
ATOM 748 C C . THR A 1 91 ? -10.491 -7.111 6.319 1.00 76.19 91 THR A C 1
ATOM 750 O O . THR A 1 91 ? -9.602 -7.939 6.472 1.00 76.19 91 THR A O 1
ATOM 753 N N . ASP A 1 92 ? -11.765 -7.382 6.593 1.00 77.44 92 ASP A N 1
ATOM 754 C CA . ASP A 1 92 ? -12.288 -8.688 7.006 1.00 77.44 92 ASP A CA 1
ATOM 755 C C . ASP A 1 92 ? -12.244 -9.749 5.898 1.00 77.44 92 ASP A C 1
ATOM 757 O O . ASP A 1 92 ? -12.300 -10.942 6.194 1.00 77.44 92 ASP A O 1
ATOM 761 N N . SER A 1 93 ? -12.103 -9.332 4.638 1.00 75.81 93 SER A N 1
ATOM 762 C CA . SER A 1 93 ? -11.890 -10.234 3.505 1.00 75.81 93 SER A CA 1
ATOM 763 C C . SER A 1 93 ? -10.413 -10.530 3.222 1.00 75.81 93 SER A C 1
ATOM 765 O O . SER A 1 93 ? -10.124 -11.375 2.377 1.00 75.81 93 SER A O 1
ATOM 767 N N . LEU A 1 94 ? -9.490 -9.870 3.936 1.00 77.25 94 LEU A N 1
ATOM 768 C CA . LEU A 1 94 ? -8.048 -9.984 3.730 1.00 77.25 94 LEU A CA 1
ATOM 769 C C . LEU A 1 94 ? -7.369 -10.851 4.792 1.00 77.25 94 LEU A C 1
ATOM 771 O O . LEU A 1 94 ? -7.685 -10.830 5.986 1.00 77.25 94 LEU A O 1
ATOM 775 N N . THR A 1 95 ? -6.356 -11.579 4.346 1.00 74.75 95 THR A N 1
ATOM 776 C CA . THR A 1 95 ? -5.449 -12.347 5.193 1.00 74.75 95 THR A CA 1
ATOM 777 C C . THR A 1 95 ? -4.032 -11.802 5.076 1.00 74.75 95 THR A C 1
ATOM 779 O O . THR A 1 95 ? -3.695 -11.103 4.123 1.00 74.75 95 THR A O 1
ATOM 782 N N . MET A 1 96 ? -3.152 -12.189 6.001 1.00 69.81 96 MET A N 1
ATOM 783 C CA . MET A 1 96 ? -1.722 -11.859 5.912 1.00 69.81 96 MET A CA 1
ATOM 784 C C . MET A 1 96 ? -1.090 -12.236 4.579 1.00 6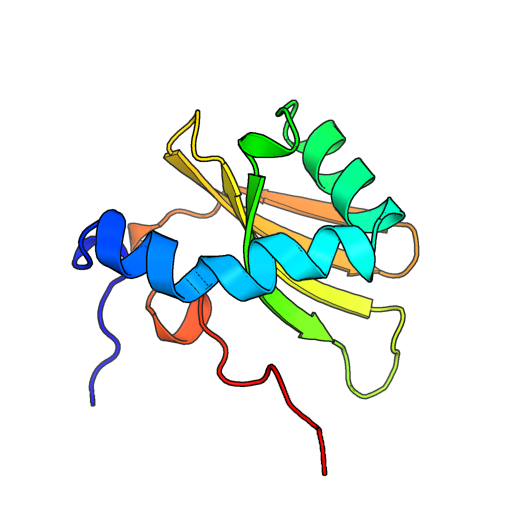9.81 96 MET A C 1
ATOM 786 O O . MET A 1 96 ? -0.146 -11.596 4.143 1.00 69.81 96 MET A O 1
ATOM 790 N N . ARG A 1 97 ? -1.587 -13.291 3.932 1.00 69.75 97 ARG A N 1
ATOM 791 C CA . ARG A 1 97 ? -1.060 -13.713 2.638 1.00 69.75 97 ARG A CA 1
ATOM 792 C C . ARG A 1 97 ? -1.355 -12.695 1.536 1.00 69.75 97 ARG A C 1
ATOM 794 O O . ARG A 1 97 ? -0.586 -12.633 0.587 1.00 69.75 97 ARG A O 1
ATOM 801 N N . ASP A 1 98 ? -2.450 -11.955 1.667 1.00 69.00 98 ASP A N 1
ATOM 802 C CA . ASP A 1 98 ? -2.921 -11.010 0.659 1.00 69.00 98 ASP A CA 1
ATOM 803 C C . ASP A 1 98 ? -2.236 -9.648 0.811 1.00 69.00 98 ASP A C 1
ATOM 805 O O . ASP A 1 98 ? -1.990 -8.985 -0.183 1.00 69.00 98 ASP A O 1
ATOM 809 N N . THR A 1 99 ? -1.900 -9.238 2.041 1.00 64.12 99 THR A N 1
ATOM 810 C CA . THR A 1 99 ? -1.257 -7.937 2.311 1.00 64.12 99 THR A CA 1
ATOM 811 C C . THR A 1 99 ? 0.235 -8.026 2.606 1.00 64.12 99 THR A C 1
ATOM 813 O O . THR A 1 99 ? 0.866 -6.998 2.773 1.00 64.12 99 THR A O 1
ATOM 816 N N . TYR A 1 100 ? 0.793 -9.227 2.738 1.00 62.16 100 TYR A N 1
ATOM 817 C CA . TYR A 1 100 ? 2.231 -9.474 2.791 1.00 62.16 100 TYR A CA 1
ATOM 818 C C . TYR A 1 100 ? 2.551 -10.518 1.737 1.00 62.16 100 TYR A C 1
ATOM 820 O O . TYR A 1 100 ? 2.912 -11.659 2.069 1.00 62.16 100 TYR A O 1
ATOM 828 N N . SER A 1 101 ? 2.408 -10.168 0.456 1.00 51.22 101 SER A N 1
ATOM 829 C CA . SER A 1 101 ? 2.998 -11.019 -0.562 1.00 51.22 101 SER A CA 1
ATOM 830 C C . SER A 1 101 ? 4.494 -11.052 -0.278 1.00 51.22 101 SER A C 1
ATOM 832 O O . SER A 1 101 ? 5.230 -10.088 -0.466 1.00 51.22 101 SER A O 1
ATOM 834 N N . VAL A 1 102 ? 4.956 -12.194 0.228 1.00 41.12 102 VAL A N 1
ATOM 835 C CA . VAL A 1 102 ? 6.365 -12.567 0.335 1.00 41.12 102 VAL A CA 1
ATOM 836 C C . VAL A 1 102 ? 6.906 -12.675 -1.092 1.00 41.12 102 VAL A C 1
ATOM 838 O O . VAL A 1 102 ? 7.077 -13.773 -1.611 1.00 41.12 102 VAL A O 1
ATOM 841 N N . ARG A 1 103 ? 7.063 -11.537 -1.773 1.00 42.31 103 ARG A N 1
ATOM 842 C CA . ARG A 1 103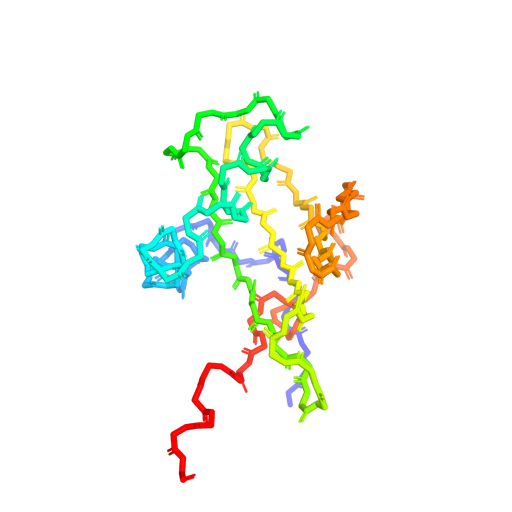 ? 7.697 -11.366 -3.083 1.00 42.31 103 ARG A CA 1
ATOM 843 C C . ARG A 1 103 ? 8.303 -9.972 -3.254 1.00 42.31 103 ARG A C 1
ATOM 845 O O . ARG A 1 103 ? 8.542 -9.551 -4.375 1.00 42.31 103 ARG A O 1
ATOM 852 N N . VAL A 1 104 ? 8.671 -9.291 -2.171 1.00 35.19 104 VAL A N 1
ATOM 853 C CA . VAL A 1 104 ? 9.825 -8.391 -2.272 1.00 35.19 104 VAL A CA 1
ATOM 854 C C . VAL A 1 104 ? 11.052 -9.303 -2.276 1.00 35.19 104 VAL A C 1
ATOM 856 O O . VAL A 1 104 ? 11.237 -10.061 -1.326 1.00 35.19 104 VAL A O 1
ATOM 859 N N . LEU A 1 105 ? 11.848 -9.232 -3.352 1.00 30.62 105 LEU A N 1
ATOM 860 C CA . LEU A 1 105 ? 13.062 -10.006 -3.680 1.00 30.62 105 LEU A CA 1
ATOM 861 C C . LEU A 1 105 ? 12.869 -11.160 -4.690 1.00 30.62 105 LEU A C 1
ATOM 863 O O . LEU A 1 105 ? 13.129 -12.320 -4.383 1.00 30.62 105 LEU A O 1
ATOM 867 N N . HIS A 1 106 ? 12.618 -10.830 -5.962 1.00 28.83 106 HIS A N 1
ATOM 868 C CA . HIS A 1 106 ? 13.512 -11.379 -6.995 1.00 28.83 106 HIS A CA 1
ATOM 869 C C . HIS A 1 106 ? 14.816 -10.557 -6.974 1.00 28.83 106 HIS A C 1
ATOM 871 O O . HIS A 1 106 ? 15.094 -9.764 -7.862 1.00 28.83 106 HIS A O 1
ATOM 877 N N . LEU A 1 107 ? 15.602 -10.713 -5.902 1.00 34.06 107 LEU A N 1
ATOM 878 C CA . LEU A 1 107 ? 17.057 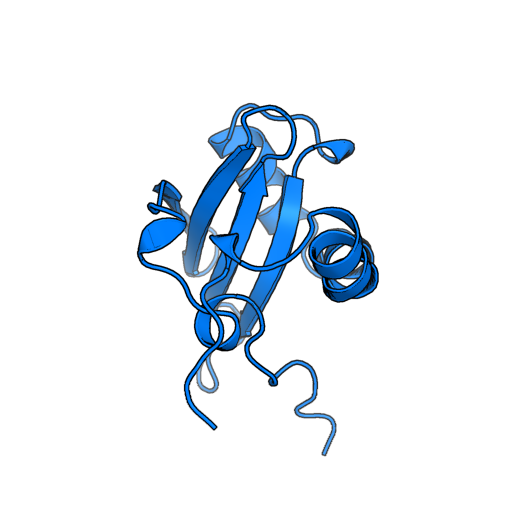-10.595 -5.980 1.00 34.06 107 LEU A CA 1
ATOM 879 C C . LEU A 1 107 ? 17.583 -12.028 -6.092 1.00 34.06 107 LEU A C 1
ATOM 881 O O . LEU A 1 107 ? 17.989 -12.620 -5.092 1.00 34.06 107 LEU A O 1
ATOM 885 N N . LEU A 1 108 ? 17.510 -12.597 -7.294 1.00 33.47 108 LEU A N 1
ATOM 886 C CA . LEU A 1 108 ? 18.335 -13.729 -7.716 1.00 33.47 108 LEU A CA 1
ATOM 887 C C . LEU A 1 108 ? 18.840 -13.462 -9.129 1.00 33.47 108 LEU A C 1
ATOM 889 O O . LEU A 1 108 ? 17.987 -13.187 -9.999 1.00 33.47 108 LEU A O 1
#

Radius of gyration: 13.33 Å; chains: 1; bounding box: 31×36×35 Å

pLDDT: mean 82.46, std 15.36, range [28.83, 95.69]

Secondary structure (DSSP, 8-state):
-PPPBGGGS-HHHHHHHHHHHHHHHHHH-HHHHHHHHHHHT--GGGEEEEEEEEETTEEEEEEEEEEETTTTEEEEEEEETTEEEEEEE-GGG-BHHHH--S-S----

Sequence (108 aa):
MQPVALNDIPDEVFLEGITQLTELFPVWFPQSFKILCESLNADSGDVLITDFVEDQNDEEIYEGFAYDRRRKKMYAYLFDHNRAQIHEVATDSLTMRDTYSVRVLHLL